Protein AF-T0ZVI8-F1 (afdb_monomer_lite)

InterPro domains:
  IPR000808 Iron-sulfur cluster carrier protein-like, conserved site [PS01215] (73-89)
  IPR019591 Mrp/NBP35 ATP-binding protein [cd02037] (2-167)
  IPR027417 P-loop containing nucleoside triphosphate hydrolase [G3DSA:3.40.50.300] (1-175)
  IPR027417 P-loop containing nucleoside triphosphate hydrolase [SSF52540] (2-169)
  IPR033756 Flagellum site-determining protein YlxH/ Fe-S cluster assembling factor NBP35 [PF10609] (1-169)
  IPR044304 Iron-sulfur protein NUBPL-like [PTHR42961] (1-169)

Radius of gyration: 17.96 Å; chains: 1; bounding box: 34×38×55 Å

Organism: NCBI:txid410659

pLDDT: mean 84.92, std 9.87, range [37.66, 96.44]

Sequence (178 aa):
MLDADIYGPSQPLMFGLAGQQPTSPDGQHIVPLNNHGVVVMSIGFMVDAEQPMIWRGPMVTQALSQLLSQTRWGELDYLVVDMPPGTGDIQLTLAQRVPVAGAVIVTTPQDIALADARKGLKMFEKVSVPVLGIVENMSVHVCTQCGHVEHIFGAGGGARMAEQYGVRLRRGIAARCA

Structure (mmCIF, N/CA/C/O backbone):
data_AF-T0ZVI8-F1
#
_entry.id   AF-T0ZVI8-F1
#
loop_
_atom_site.group_PDB
_atom_site.id
_atom_site.type_symbol
_atom_site.label_atom_id
_atom_site.label_alt_id
_atom_site.label_comp_id
_atom_site.label_asym_id
_atom_site.label_entity_id
_atom_site.label_seq_id
_atom_site.pdbx_PDB_ins_code
_atom_site.Cartn_x
_atom_site.Cartn_y
_atom_site.Cartn_z
_atom_site.occupancy
_atom_site.B_iso_or_equiv
_atom_site.auth_seq_id
_atom_site.auth_comp_id
_atom_site.auth_asym_id
_atom_site.auth_atom_id
_atom_site.pdbx_PDB_model_num
ATOM 1 N N . MET A 1 1 ? -10.153 -1.040 3.995 1.00 94.75 1 MET A N 1
ATOM 2 C CA . MET A 1 1 ? -8.971 -0.271 3.564 1.00 94.75 1 MET A CA 1
ATOM 3 C C . MET A 1 1 ? -8.349 0.358 4.793 1.00 94.75 1 MET A C 1
ATOM 5 O O . MET A 1 1 ? -9.034 1.101 5.487 1.00 94.75 1 MET A O 1
ATOM 9 N N . LEU A 1 2 ? -7.091 0.038 5.072 1.00 93.88 2 LEU A N 1
ATOM 10 C CA . LEU A 1 2 ? -6.281 0.695 6.090 1.00 93.88 2 LEU A CA 1
ATOM 11 C C . LEU A 1 2 ? -5.163 1.468 5.398 1.00 93.88 2 LEU A C 1
ATOM 13 O O . LEU A 1 2 ? -4.345 0.871 4.711 1.00 93.88 2 LEU A O 1
ATOM 17 N N . ASP A 1 3 ? -5.116 2.769 5.610 1.00 91.75 3 ASP A N 1
ATOM 18 C CA . ASP A 1 3 ? -4.012 3.622 5.197 1.00 91.75 3 ASP A CA 1
ATOM 19 C C . ASP A 1 3 ? -2.941 3.637 6.290 1.00 91.75 3 ASP A C 1
ATOM 21 O O . ASP A 1 3 ? -3.157 4.181 7.380 1.00 91.75 3 ASP A O 1
ATOM 25 N N . ALA A 1 4 ? -1.817 2.979 6.019 1.00 87.25 4 ALA A N 1
ATOM 26 C CA . ALA A 1 4 ? -0.659 2.949 6.898 1.00 87.25 4 ALA A CA 1
ATOM 27 C C . ALA A 1 4 ? 0.446 3.921 6.446 1.00 87.25 4 ALA A C 1
ATOM 29 O O . ALA A 1 4 ? 1.495 3.965 7.099 1.00 87.25 4 ALA A O 1
ATOM 30 N N . ASP A 1 5 ? 0.240 4.707 5.379 1.00 86.25 5 ASP A N 1
ATOM 31 C CA . ASP A 1 5 ? 1.182 5.752 4.985 1.00 86.25 5 ASP A CA 1
ATOM 32 C C . ASP A 1 5 ? 0.982 7.004 5.842 1.00 86.25 5 ASP A C 1
ATOM 34 O O . ASP A 1 5 ? 0.092 7.828 5.644 1.00 86.25 5 ASP A O 1
ATOM 38 N N . ILE A 1 6 ? 1.844 7.139 6.844 1.00 79.12 6 ILE A N 1
ATOM 39 C CA . ILE A 1 6 ? 1.774 8.226 7.821 1.00 79.12 6 ILE A CA 1
ATOM 40 C C . ILE A 1 6 ? 2.317 9.541 7.273 1.00 79.12 6 ILE A C 1
ATOM 42 O O . ILE A 1 6 ? 1.917 10.610 7.733 1.00 79.12 6 ILE A O 1
ATOM 46 N N . TYR A 1 7 ? 3.242 9.476 6.319 1.00 78.38 7 TYR A N 1
ATOM 47 C CA . TYR A 1 7 ? 3.924 10.667 5.820 1.00 78.38 7 TYR A CA 1
ATOM 48 C C . TYR A 1 7 ? 3.136 11.352 4.707 1.00 78.38 7 TYR A C 1
ATOM 50 O O . TYR A 1 7 ? 3.294 12.554 4.503 1.00 78.38 7 TYR A O 1
ATOM 58 N N . GLY A 1 8 ? 2.274 10.607 4.016 1.00 83.31 8 GLY A N 1
ATOM 59 C CA . GLY A 1 8 ? 1.415 11.137 2.967 1.00 83.31 8 GLY A CA 1
ATOM 60 C C . GLY A 1 8 ? 0.104 10.367 2.848 1.00 83.31 8 GLY A C 1
ATOM 61 O O . GLY A 1 8 ? -0.118 9.755 1.803 1.00 83.31 8 GLY A O 1
ATOM 62 N N . PRO A 1 9 ? -0.775 10.398 3.871 1.00 86.44 9 PRO A N 1
ATOM 63 C CA . PRO A 1 9 ? -2.031 9.662 3.832 1.00 86.44 9 PRO A CA 1
ATOM 64 C C . PRO A 1 9 ? -2.901 10.173 2.683 1.00 86.44 9 PRO A C 1
ATOM 66 O O . PRO A 1 9 ? -3.319 11.333 2.653 1.00 86.44 9 PRO A O 1
ATOM 69 N N . SER A 1 10 ? -3.173 9.303 1.716 1.00 89.62 10 SER A N 1
ATOM 70 C CA . SER A 1 10 ? -3.892 9.657 0.485 1.00 89.62 10 SER A CA 1
ATOM 71 C C . SER A 1 10 ? -5.296 9.058 0.428 1.00 89.62 10 SER A C 1
ATOM 73 O O . SER A 1 10 ? -6.168 9.567 -0.284 1.00 89.62 10 SER A O 1
ATOM 75 N N . GLN A 1 11 ? -5.559 8.013 1.217 1.00 94.25 11 GLN A N 1
ATOM 76 C CA . GLN A 1 11 ? -6.829 7.290 1.192 1.00 94.25 11 GLN A CA 1
ATOM 77 C C . GLN A 1 11 ? -8.027 8.163 1.617 1.00 94.25 11 GLN A C 1
ATOM 79 O O . GLN A 1 11 ? -9.052 8.096 0.938 1.00 94.25 11 GLN A O 1
ATOM 84 N N . PRO A 1 12 ? -7.944 9.042 2.644 1.00 92.25 12 PRO A N 1
ATOM 85 C CA . PRO A 1 12 ? -9.034 9.967 2.970 1.00 92.25 12 PRO A CA 1
ATOM 86 C C . PRO A 1 12 ? -9.501 10.795 1.772 1.00 92.25 12 PRO A C 1
ATOM 88 O O . PRO A 1 12 ? -10.701 10.933 1.539 1.00 92.25 12 PRO A O 1
ATOM 91 N N . LEU A 1 13 ? -8.555 11.310 0.983 1.00 92.38 13 LEU A N 1
ATOM 92 C CA . LEU A 1 13 ? -8.852 12.111 -0.198 1.00 92.38 13 LEU A CA 1
ATOM 93 C C . LEU A 1 13 ? -9.435 11.250 -1.323 1.00 92.38 13 LEU A C 1
ATOM 95 O O . LEU A 1 13 ? -10.470 11.604 -1.883 1.00 92.38 13 LEU A O 1
ATOM 99 N N . MET A 1 14 ? -8.812 10.105 -1.625 1.00 92.88 14 MET A N 1
ATOM 100 C CA . MET A 1 14 ? -9.256 9.213 -2.705 1.00 92.88 14 MET A CA 1
ATOM 101 C C . MET A 1 14 ? -10.657 8.642 -2.475 1.00 92.88 14 MET A C 1
ATOM 103 O O . MET A 1 14 ? -11.397 8.431 -3.432 1.00 92.88 14 MET A O 1
ATOM 107 N N . PHE A 1 15 ? -11.041 8.432 -1.215 1.00 95.69 15 PHE A N 1
ATOM 108 C CA . PHE A 1 15 ? -12.383 7.993 -0.845 1.00 95.69 15 PHE A CA 1
ATOM 109 C C . PHE A 1 15 ? -13.357 9.153 -0.589 1.00 95.69 15 PHE A C 1
ATOM 111 O O . PHE A 1 15 ? -14.475 8.892 -0.162 1.00 95.69 15 PHE A O 1
ATOM 118 N N . GLY A 1 16 ? -12.991 10.421 -0.819 1.00 94.31 16 GLY A N 1
ATOM 119 C CA . GLY A 1 16 ? -13.895 11.563 -0.603 1.00 94.31 16 GLY A CA 1
ATOM 120 C C . GLY A 1 16 ? -14.303 11.776 0.863 1.00 94.31 16 GLY A C 1
ATOM 121 O O . GLY A 1 16 ? -15.378 12.298 1.145 1.00 94.31 16 GLY A O 1
ATOM 122 N N . LEU A 1 17 ? -13.455 11.347 1.798 1.00 94.31 17 LEU A N 1
ATOM 123 C CA . LEU A 1 17 ? -13.646 11.420 3.250 1.00 94.31 17 LEU A CA 1
ATOM 124 C C . LEU A 1 17 ? -12.773 12.511 3.898 1.00 94.31 17 LEU A C 1
ATOM 126 O O . LEU A 1 17 ? -12.662 12.576 5.121 1.00 94.31 17 LEU A O 1
ATOM 130 N N . ALA A 1 18 ? -12.127 13.359 3.094 1.00 89.50 18 ALA A N 1
ATOM 131 C CA . ALA A 1 18 ? -11.292 14.450 3.586 1.00 89.50 18 ALA A CA 1
ATOM 132 C C . ALA A 1 18 ? -12.087 15.389 4.514 1.00 89.50 18 ALA A C 1
ATOM 134 O O . ALA A 1 18 ? -13.211 15.783 4.204 1.00 89.50 18 ALA A O 1
ATOM 135 N N . GLY A 1 19 ? -11.499 15.732 5.663 1.00 86.62 19 GLY A N 1
ATOM 136 C CA . GLY A 1 19 ? -12.125 16.574 6.690 1.00 86.62 19 GLY A CA 1
ATOM 137 C C . GLY A 1 19 ? -13.110 15.851 7.616 1.00 86.62 19 GLY A C 1
ATOM 138 O O . GLY A 1 19 ? -13.591 16.455 8.571 1.00 86.62 19 GLY A O 1
ATOM 139 N N . GLN A 1 20 ? -13.401 14.570 7.378 1.00 91.00 20 GLN A N 1
ATOM 140 C CA . GLN A 1 20 ? -14.195 13.760 8.300 1.00 91.00 20 GLN A CA 1
ATOM 141 C C . GLN A 1 20 ? -13.305 13.123 9.369 1.00 91.00 20 GLN A C 1
ATOM 143 O O . GLN A 1 20 ? -12.145 12.796 9.116 1.00 91.00 20 GLN A O 1
ATOM 148 N N . GLN A 1 21 ? -13.871 12.909 10.557 1.00 90.75 21 GLN A N 1
ATOM 149 C CA . GLN A 1 21 ? -13.186 12.260 11.670 1.00 90.75 21 GLN A CA 1
ATOM 150 C C . GLN A 1 21 ? -13.958 11.015 12.118 1.00 90.75 21 GLN A C 1
ATOM 152 O O . GLN A 1 21 ? -15.185 11.075 12.255 1.00 90.75 21 GLN A O 1
ATOM 157 N N . PRO A 1 22 ? -13.275 9.883 12.357 1.00 91.94 22 PRO A N 1
ATOM 158 C CA . PRO A 1 22 ? -13.898 8.712 12.940 1.00 91.94 22 PRO A CA 1
ATOM 159 C C . PRO A 1 22 ? -14.334 9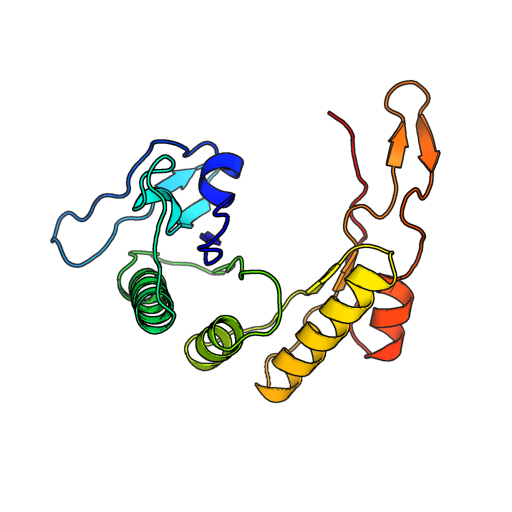.005 14.377 1.00 91.94 22 PRO A C 1
ATOM 161 O O . PRO A 1 22 ? -13.763 9.845 15.072 1.00 91.94 22 PRO A O 1
ATOM 164 N N . THR A 1 23 ? -15.344 8.276 14.841 1.00 92.50 23 THR A N 1
ATOM 165 C CA . THR A 1 23 ? -15.838 8.410 16.217 1.00 92.50 23 THR A CA 1
ATOM 166 C C . THR A 1 23 ? -15.268 7.307 17.098 1.00 92.50 23 THR A C 1
ATOM 168 O O . THR A 1 23 ? -14.931 6.225 16.621 1.00 92.50 23 THR A O 1
ATOM 171 N N . SER A 1 24 ? -15.179 7.562 18.401 1.00 92.69 24 SER A N 1
ATOM 172 C CA . SER A 1 24 ? -14.826 6.550 19.401 1.00 92.69 24 SER A CA 1
ATOM 173 C C . SER A 1 24 ? -15.851 6.595 20.536 1.00 92.69 24 SER A C 1
ATOM 175 O O . SER A 1 24 ? -15.627 7.268 21.542 1.00 92.69 24 SER A O 1
ATOM 177 N N . PRO A 1 25 ? -17.032 5.964 20.364 1.00 89.12 25 PRO A N 1
ATOM 178 C CA . PRO A 1 25 ? -18.146 6.107 21.305 1.00 89.12 25 PRO A CA 1
ATOM 179 C C . PRO A 1 25 ? -17.839 5.622 22.728 1.00 89.12 25 PRO A C 1
ATOM 181 O O . PRO A 1 25 ? -18.440 6.107 23.680 1.00 89.12 25 PRO A O 1
ATOM 184 N N . ASP A 1 26 ? -16.926 4.660 22.875 1.00 90.50 26 ASP A N 1
ATOM 185 C CA . ASP A 1 26 ? -16.498 4.090 24.159 1.00 90.50 26 ASP A CA 1
ATOM 186 C C . ASP A 1 26 ? -15.110 4.588 24.607 1.00 90.50 26 ASP A C 1
ATOM 188 O O . ASP A 1 26 ? -14.593 4.139 25.630 1.00 90.50 26 ASP A O 1
ATOM 192 N N . GLY A 1 27 ? -14.489 5.491 23.839 1.00 86.62 27 GLY A N 1
ATOM 193 C CA . GLY A 1 27 ? -13.132 5.985 24.078 1.00 86.62 27 GLY A CA 1
ATOM 194 C C . GLY A 1 27 ? -12.023 4.941 23.895 1.00 86.62 27 GLY A C 1
ATOM 195 O O . GLY A 1 27 ? -10.857 5.267 24.111 1.00 86.62 27 GLY A O 1
ATOM 196 N N . GLN A 1 28 ? -12.352 3.707 23.501 1.00 88.12 28 GLN A N 1
ATOM 197 C CA . GLN A 1 28 ? -11.407 2.595 23.356 1.00 88.12 28 GLN A CA 1
ATOM 198 C C . GLN A 1 28 ? -11.320 2.088 21.921 1.00 88.12 28 GLN A C 1
ATOM 200 O O . GLN A 1 28 ? -10.238 1.741 21.457 1.00 88.12 28 GLN A O 1
ATOM 205 N N . HIS A 1 29 ? -12.448 2.041 21.223 1.00 93.12 29 HIS A N 1
ATOM 206 C CA . HIS A 1 29 ? -12.563 1.478 19.896 1.00 93.12 29 HIS A CA 1
ATOM 207 C C . HIS A 1 29 ? -12.978 2.541 18.900 1.00 93.12 29 HIS A C 1
ATOM 209 O O . HIS A 1 29 ? -13.941 3.281 19.099 1.00 93.12 29 HIS A O 1
ATOM 215 N N . ILE A 1 30 ? -12.285 2.551 17.772 1.00 93.75 30 ILE A N 1
ATOM 216 C CA . ILE A 1 30 ? -12.520 3.535 16.736 1.00 93.75 30 ILE A CA 1
ATOM 217 C C . ILE A 1 30 ? -13.509 2.964 15.724 1.00 93.75 30 ILE A C 1
ATOM 219 O O . ILE A 1 30 ? -13.317 1.871 15.190 1.00 93.75 30 ILE A O 1
ATOM 223 N N . VAL A 1 31 ? -14.582 3.701 15.461 1.00 94.94 31 VAL A N 1
ATOM 224 C CA . VAL A 1 31 ? -15.537 3.398 14.399 1.00 94.94 31 VAL A CA 1
ATOM 225 C C . VAL A 1 31 ? -14.982 3.995 13.103 1.00 94.94 31 VAL A C 1
ATOM 227 O O . VAL A 1 31 ? -14.908 5.223 12.997 1.00 94.94 31 VAL A O 1
ATOM 230 N N . PRO A 1 32 ? -14.551 3.160 12.138 1.00 95.50 32 PRO A N 1
ATOM 231 C CA . PRO A 1 32 ? -13.988 3.642 10.884 1.00 95.50 32 PRO A CA 1
ATOM 232 C C . PRO A 1 32 ? -15.052 4.342 10.036 1.00 95.50 32 PRO A C 1
ATOM 234 O O . PRO A 1 32 ? -16.256 4.163 10.231 1.00 95.50 32 PRO A O 1
ATOM 237 N N . LEU A 1 33 ? -14.598 5.121 9.059 1.00 95.69 33 LEU A N 1
ATOM 238 C CA . LEU A 1 33 ? -15.488 5.752 8.095 1.00 95.69 33 LEU A CA 1
ATOM 239 C C . LEU A 1 33 ? -15.855 4.762 6.987 1.00 95.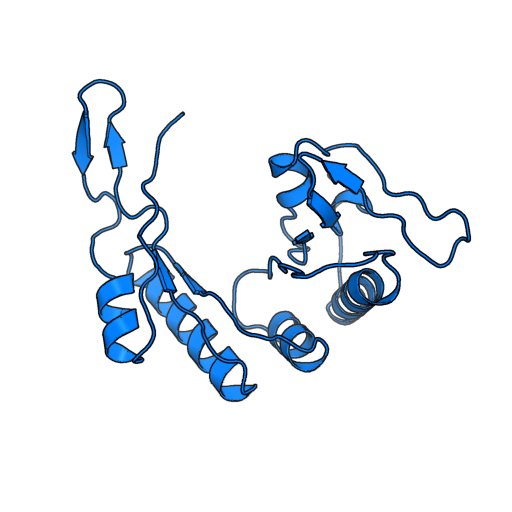69 33 LEU A C 1
ATOM 241 O O . LEU A 1 33 ? -15.178 3.756 6.768 1.00 95.69 33 LEU A O 1
ATOM 245 N N . ASN A 1 34 ? -16.940 5.044 6.275 1.00 94.94 34 ASN A N 1
ATOM 246 C CA . ASN A 1 34 ? -17.364 4.245 5.134 1.00 94.94 34 ASN A CA 1
ATOM 247 C C . ASN A 1 34 ? -17.663 5.163 3.955 1.00 94.94 34 ASN A C 1
ATOM 249 O O . ASN A 1 34 ? -18.361 6.163 4.110 1.00 94.94 34 ASN A O 1
ATOM 253 N N . ASN A 1 35 ? -17.161 4.801 2.778 1.00 95.94 35 ASN A N 1
ATOM 254 C CA . ASN A 1 35 ? -17.677 5.339 1.530 1.00 95.94 35 ASN A CA 1
ATOM 255 C C . ASN A 1 35 ? -17.581 4.286 0.425 1.00 95.94 35 ASN A C 1
ATOM 257 O O . ASN A 1 35 ? -16.716 3.412 0.459 1.00 95.94 35 ASN A O 1
ATOM 261 N N . HIS A 1 36 ? -18.479 4.359 -0.557 1.00 94.19 36 HIS A N 1
ATOM 262 C CA . HIS A 1 36 ? -18.548 3.421 -1.683 1.00 94.19 36 HIS A CA 1
ATOM 263 C C . HIS A 1 36 ? -18.633 1.940 -1.260 1.00 94.19 36 HIS A C 1
ATOM 265 O O . HIS A 1 36 ? -18.159 1.058 -1.972 1.00 94.19 36 HIS A O 1
ATOM 271 N N . GLY A 1 37 ? -19.218 1.659 -0.088 1.00 92.50 37 GLY A N 1
ATOM 272 C CA . GLY A 1 37 ? -19.302 0.305 0.469 1.00 92.50 37 GLY A CA 1
ATOM 273 C C . GLY A 1 37 ? -17.978 -0.228 1.027 1.00 92.50 37 GLY A C 1
ATOM 274 O O . GLY A 1 37 ? -17.904 -1.394 1.400 1.00 92.50 37 GLY A O 1
ATOM 275 N N . VAL A 1 38 ? -16.939 0.606 1.115 1.00 95.69 38 VAL A N 1
ATOM 276 C CA . VAL A 1 38 ? -15.632 0.250 1.670 1.00 95.69 38 VAL A CA 1
ATOM 277 C C . VAL A 1 38 ? -15.479 0.890 3.041 1.00 95.69 38 VAL A C 1
ATOM 279 O O . VAL A 1 38 ? -15.648 2.096 3.205 1.00 95.69 38 VAL A O 1
ATOM 282 N N . VAL A 1 39 ? -15.111 0.075 4.028 1.00 96.00 39 VAL A N 1
ATOM 283 C CA . VAL A 1 39 ? -14.680 0.556 5.343 1.00 96.00 39 VAL A CA 1
ATOM 284 C C . VAL A 1 39 ? -13.258 1.102 5.223 1.00 96.00 39 VAL A C 1
ATOM 286 O O . VAL A 1 39 ? -12.352 0.385 4.784 1.00 96.00 39 VAL A O 1
ATOM 289 N N . VAL A 1 40 ? -13.059 2.363 5.596 1.00 96.44 40 VAL A N 1
ATOM 290 C CA . VAL A 1 40 ? -11.802 3.099 5.439 1.00 96.44 40 VAL A CA 1
ATOM 291 C C . VAL A 1 40 ? -11.332 3.610 6.790 1.00 96.44 40 VAL A C 1
ATOM 293 O O . VAL A 1 40 ? -12.060 4.291 7.513 1.00 96.44 40 VAL A O 1
ATOM 296 N N . MET A 1 41 ? -10.077 3.314 7.100 1.00 95.31 41 MET A N 1
ATOM 297 C CA . MET A 1 41 ? -9.380 3.865 8.247 1.00 95.31 41 MET A CA 1
ATOM 298 C C . MET A 1 41 ? -8.031 4.415 7.810 1.00 95.31 41 MET A C 1
ATOM 300 O O . MET A 1 41 ? -7.327 3.771 7.039 1.00 95.31 41 MET A O 1
ATOM 304 N N . SER A 1 42 ? -7.673 5.595 8.301 1.00 92.06 42 SER A N 1
ATOM 305 C CA . SER A 1 42 ? -6.402 6.244 8.002 1.00 92.06 42 SER A CA 1
ATOM 306 C C . SER A 1 42 ? -5.941 7.041 9.202 1.00 92.06 42 SER A C 1
ATOM 308 O O . SER A 1 42 ? -6.750 7.659 9.899 1.00 92.06 42 SER A O 1
ATOM 310 N N . ILE A 1 43 ? -4.627 7.080 9.405 1.00 85.25 43 ILE A N 1
ATOM 311 C CA . ILE A 1 43 ? -4.039 8.029 10.344 1.00 85.25 43 ILE A CA 1
ATOM 312 C C . ILE A 1 43 ? -4.348 9.475 9.945 1.00 85.25 43 ILE A C 1
ATOM 314 O O . ILE A 1 43 ? -4.498 10.315 10.826 1.00 85.25 43 ILE A O 1
ATOM 318 N N . GLY A 1 44 ? -4.548 9.725 8.644 1.00 84.56 44 GLY A N 1
ATOM 319 C CA . GLY A 1 44 ? -4.936 11.004 8.057 1.00 84.56 44 GLY A CA 1
ATOM 320 C C . GLY A 1 44 ? -6.235 11.591 8.612 1.00 84.56 44 GLY A C 1
ATOM 321 O O . GLY A 1 44 ? -6.444 12.790 8.493 1.00 84.56 44 GLY A O 1
ATOM 322 N N . PHE A 1 45 ? -7.098 10.790 9.249 1.00 87.62 45 PHE A N 1
ATOM 323 C CA . PHE A 1 45 ? -8.298 11.312 9.912 1.00 87.62 45 PHE A CA 1
ATOM 324 C C . PHE A 1 45 ? -8.044 11.862 11.320 1.00 87.62 45 PHE A C 1
ATOM 326 O O . PHE A 1 45 ? -8.868 12.599 11.854 1.00 87.62 45 PHE A O 1
ATOM 333 N N . MET A 1 46 ? -6.941 11.458 11.951 1.00 76.81 46 MET A N 1
ATOM 334 C CA . MET A 1 46 ? -6.600 11.827 13.330 1.00 76.81 46 MET A CA 1
ATOM 335 C C . MET A 1 46 ? -5.575 12.960 13.394 1.00 76.81 46 MET A C 1
ATOM 337 O O . MET A 1 46 ? -5.212 13.398 14.484 1.00 76.81 46 MET A O 1
ATOM 341 N N . VAL A 1 47 ? -5.080 13.406 12.241 1.00 72.44 47 VAL A N 1
ATOM 342 C CA . VAL A 1 47 ? -4.019 14.402 12.136 1.00 72.44 47 VAL A CA 1
ATOM 343 C C . VAL A 1 47 ? -4.507 15.618 11.371 1.00 72.44 47 VAL A C 1
ATOM 345 O O . VAL A 1 47 ? -5.199 15.506 10.362 1.00 72.44 47 VAL A O 1
ATOM 348 N N . ASP A 1 48 ? -4.148 16.787 11.883 1.00 67.12 48 ASP A N 1
ATOM 349 C CA . ASP A 1 48 ? -4.427 18.060 11.237 1.00 67.12 48 ASP A CA 1
ATOM 350 C C . ASP A 1 48 ? -3.398 18.298 10.122 1.00 67.12 48 ASP A C 1
ATOM 352 O O . ASP A 1 48 ? -2.190 18.253 10.367 1.00 67.12 48 ASP A O 1
ATOM 356 N N . ALA A 1 49 ? -3.873 18.519 8.895 1.00 60.88 49 ALA A N 1
ATOM 357 C CA . ALA A 1 49 ? -3.035 18.613 7.699 1.00 60.88 49 ALA A CA 1
ATOM 358 C C . ALA A 1 49 ? -2.078 19.818 7.722 1.00 60.88 49 ALA A C 1
ATOM 360 O O . ALA A 1 49 ? -1.057 19.800 7.036 1.00 60.88 49 ALA A O 1
ATOM 361 N N . GLU A 1 50 ? -2.387 20.855 8.507 1.00 60.59 50 GLU A N 1
ATOM 362 C CA . GLU A 1 50 ? -1.567 22.069 8.594 1.00 60.59 50 GLU A CA 1
ATOM 363 C C . GLU A 1 50 ? -0.472 22.001 9.668 1.00 60.59 50 GLU A C 1
ATOM 365 O O . GLU A 1 50 ? 0.400 22.872 9.725 1.00 60.59 50 GLU A O 1
ATOM 370 N N . GLN A 1 51 ? -0.472 20.969 10.518 1.00 59.41 51 GLN A N 1
ATOM 371 C CA . GLN A 1 51 ? 0.498 20.862 11.605 1.00 59.41 51 GLN A CA 1
ATOM 372 C C . GLN A 1 51 ? 1.698 19.997 11.194 1.00 59.41 51 GLN A C 1
ATOM 374 O O . GLN A 1 51 ? 1.523 18.823 10.860 1.00 59.41 51 GLN A O 1
ATOM 379 N N . PRO A 1 52 ? 2.941 20.520 11.253 1.00 54.97 52 PRO A N 1
ATOM 380 C CA . PRO A 1 52 ? 4.126 19.721 10.977 1.00 54.97 52 PRO A CA 1
ATOM 381 C C . PRO A 1 52 ? 4.255 18.622 12.031 1.00 54.97 52 PRO A C 1
ATOM 383 O O . PRO A 1 52 ? 4.586 18.866 13.193 1.00 54.97 52 PRO A O 1
ATOM 386 N N . MET A 1 53 ? 3.977 17.390 11.622 1.00 62.41 53 MET A N 1
ATOM 387 C CA . MET A 1 53 ? 3.954 16.269 12.543 1.00 62.41 53 MET A CA 1
ATOM 388 C C . MET A 1 53 ? 5.352 15.686 12.752 1.00 62.41 53 MET A C 1
ATOM 390 O O . MET A 1 53 ? 5.984 15.183 11.824 1.00 62.41 53 MET A O 1
ATOM 394 N N . ILE A 1 54 ? 5.816 15.671 14.001 1.00 67.06 54 ILE A N 1
ATOM 395 C CA . ILE A 1 54 ? 7.061 14.997 14.390 1.00 67.06 54 ILE A CA 1
ATOM 396 C C . ILE A 1 54 ? 6.717 13.590 14.891 1.00 67.06 54 ILE A C 1
ATOM 398 O O . ILE A 1 54 ? 6.692 13.321 16.092 1.00 67.06 54 ILE A O 1
ATOM 402 N N . TRP A 1 55 ? 6.443 12.669 13.968 1.00 69.81 55 TRP A N 1
ATOM 403 C CA . TRP A 1 55 ? 6.243 11.262 14.312 1.00 69.81 55 TRP A CA 1
ATOM 404 C C . TRP A 1 55 ? 7.587 10.557 14.484 1.00 69.81 55 TRP A C 1
ATOM 406 O O . TRP A 1 55 ? 8.355 10.398 13.536 1.00 69.81 55 TRP A O 1
ATOM 416 N N . ARG A 1 56 ? 7.881 10.096 15.704 1.00 75.12 56 ARG A N 1
ATOM 417 C CA . ARG A 1 56 ? 9.019 9.197 15.946 1.00 75.12 56 ARG A CA 1
ATOM 418 C C . ARG A 1 56 ? 8.612 7.750 15.658 1.00 75.12 56 ARG A C 1
ATOM 420 O O . ARG A 1 56 ? 7.474 7.369 15.921 1.00 75.12 56 ARG A O 1
ATOM 427 N N . GLY A 1 57 ? 9.549 6.920 15.192 1.00 76.06 57 GLY A N 1
ATOM 428 C CA . GLY A 1 57 ? 9.294 5.519 14.804 1.00 76.06 57 GLY A CA 1
ATOM 429 C C . GLY A 1 57 ? 8.470 4.679 15.804 1.00 76.06 57 GLY A C 1
ATOM 430 O O . GLY A 1 57 ? 7.539 3.987 15.383 1.00 76.06 57 GLY A O 1
ATOM 431 N N . PRO A 1 58 ? 8.718 4.764 17.127 1.00 79.12 58 PRO A N 1
ATOM 432 C CA . PRO A 1 58 ? 7.899 4.060 18.115 1.00 79.12 58 PRO A CA 1
ATOM 433 C C . PRO A 1 58 ? 6.431 4.510 18.136 1.00 79.12 58 PRO A C 1
ATOM 435 O O . PRO A 1 58 ? 5.540 3.670 18.233 1.00 79.12 58 PRO A O 1
ATOM 438 N N . MET A 1 59 ? 6.170 5.814 17.987 1.00 82.00 59 MET A N 1
ATOM 439 C CA . MET A 1 59 ? 4.808 6.366 17.956 1.00 82.00 59 MET A CA 1
ATOM 440 C C . MET A 1 59 ? 4.056 5.900 16.714 1.00 82.00 59 MET A C 1
ATOM 442 O O . MET A 1 59 ? 2.907 5.488 16.812 1.00 82.00 59 MET A O 1
ATOM 446 N N . VAL A 1 60 ? 4.732 5.901 15.562 1.00 80.12 60 VAL A N 1
ATOM 447 C CA . VAL A 1 60 ? 4.208 5.366 14.296 1.00 80.12 60 VAL A CA 1
ATOM 448 C C . VAL A 1 60 ? 3.761 3.920 14.472 1.00 80.12 60 VAL A C 1
ATOM 450 O O . VAL A 1 60 ? 2.633 3.555 14.151 1.00 80.12 60 VAL A O 1
ATOM 453 N N . THR A 1 61 ? 4.641 3.096 15.036 1.00 80.25 61 THR A N 1
ATOM 454 C CA . THR A 1 61 ? 4.384 1.666 15.219 1.00 80.25 61 THR A CA 1
ATOM 455 C C . THR A 1 61 ? 3.212 1.431 16.169 1.00 80.25 61 THR A C 1
ATOM 457 O O . THR A 1 61 ? 2.382 0.548 15.935 1.00 80.25 61 THR A O 1
ATOM 460 N N . GLN A 1 62 ? 3.128 2.227 17.237 1.00 83.50 62 GLN A N 1
ATOM 461 C CA . GLN A 1 62 ? 2.033 2.170 18.196 1.00 83.50 62 GLN A CA 1
ATOM 462 C C . GLN A 1 62 ? 0.704 2.585 17.561 1.00 83.50 62 GLN A C 1
ATOM 464 O O . GLN A 1 62 ? -0.260 1.836 17.680 1.00 83.50 62 GLN A O 1
ATOM 469 N N . ALA A 1 63 ? 0.662 3.713 16.848 1.00 84.75 63 ALA A N 1
ATOM 470 C CA . ALA A 1 63 ? -0.547 4.187 16.180 1.00 84.75 63 ALA A CA 1
ATOM 471 C C . ALA A 1 63 ? -1.045 3.186 15.135 1.00 84.75 63 ALA A C 1
ATOM 473 O O . ALA A 1 63 ? -2.225 2.861 15.114 1.00 84.75 63 ALA A O 1
ATOM 474 N N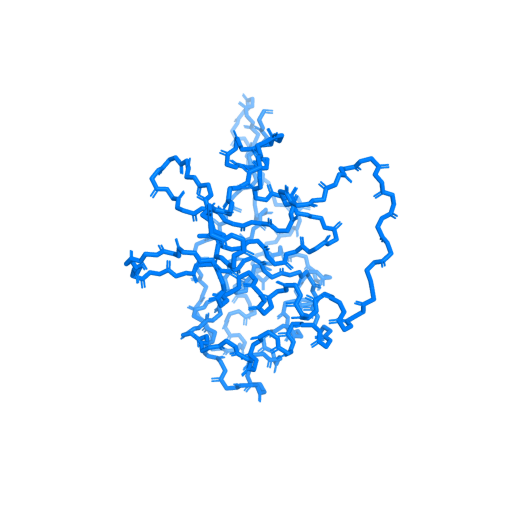 . LEU A 1 64 ? -0.154 2.609 14.330 1.00 83.94 64 LEU A N 1
ATOM 475 C CA . LEU A 1 64 ? -0.528 1.565 13.376 1.00 83.94 64 LEU A CA 1
ATOM 476 C C . LEU A 1 64 ? -1.086 0.321 14.069 1.00 83.94 64 LEU A C 1
ATOM 478 O O . LEU A 1 64 ? -2.131 -0.194 13.675 1.00 83.94 64 LEU A O 1
ATOM 482 N N . SER A 1 65 ? -0.424 -0.137 15.136 1.00 85.00 65 SER A N 1
ATOM 483 C CA . SER A 1 65 ? -0.912 -1.265 15.939 1.00 85.00 65 SER A CA 1
ATOM 484 C C . SER A 1 65 ? -2.297 -0.962 16.526 1.00 85.00 65 SER A C 1
ATOM 486 O O . SER A 1 65 ? -3.161 -1.837 16.561 1.00 85.00 65 SER A O 1
ATOM 488 N N . GLN A 1 66 ? -2.528 0.284 16.944 1.00 86.94 66 GLN A N 1
ATOM 489 C CA . GLN A 1 66 ? -3.811 0.757 17.447 1.00 86.94 66 GLN A CA 1
ATOM 490 C C . GLN A 1 66 ? -4.882 0.746 16.352 1.00 86.94 66 GLN A C 1
ATOM 492 O O . GLN A 1 66 ? -5.945 0.171 16.552 1.00 86.94 66 GLN A O 1
ATOM 497 N N . LEU A 1 67 ? -4.590 1.295 15.171 1.00 89.81 67 LEU A N 1
ATOM 498 C CA . LEU A 1 67 ? -5.508 1.288 14.030 1.00 89.81 67 LEU A CA 1
ATOM 499 C C . LEU A 1 67 ? -5.881 -0.133 13.593 1.00 89.81 67 LEU A C 1
ATOM 501 O O . LEU A 1 67 ? -7.011 -0.374 13.183 1.00 89.81 67 LEU A O 1
ATOM 505 N N . LEU A 1 68 ? -4.965 -1.090 13.705 1.00 88.31 68 LEU A N 1
ATOM 506 C CA . LEU A 1 68 ? -5.250 -2.488 13.390 1.00 88.31 68 LEU A CA 1
ATOM 507 C C . LEU A 1 68 ? -6.129 -3.158 14.449 1.00 88.31 68 LEU A C 1
ATOM 509 O O . LEU A 1 68 ? -7.090 -3.833 14.093 1.00 88.31 68 LEU A O 1
ATOM 513 N N . SER A 1 69 ? -5.808 -2.970 15.731 1.00 88.94 69 SER A N 1
ATOM 514 C CA . SER A 1 69 ? -6.424 -3.719 16.839 1.00 88.94 69 SER A CA 1
ATOM 515 C C . SER A 1 69 ? -7.672 -3.073 17.442 1.00 88.94 69 SER A C 1
ATOM 517 O O . SER A 1 69 ? -8.546 -3.787 17.924 1.00 88.94 69 SER A O 1
ATOM 519 N N . GLN A 1 70 ? -7.768 -1.744 17.432 1.00 91.94 70 GLN A N 1
ATOM 520 C CA . GLN A 1 70 ? -8.844 -0.987 18.083 1.00 91.94 70 GLN A CA 1
ATOM 521 C C . GLN A 1 70 ? -9.888 -0.457 17.099 1.00 91.94 70 GLN A C 1
ATOM 523 O O . GLN A 1 70 ? -10.921 0.059 17.521 1.00 91.94 70 GLN A O 1
ATOM 528 N N . THR A 1 71 ? -9.665 -0.584 15.791 1.00 94.19 71 THR A N 1
ATOM 529 C CA . THR A 1 71 ? -10.687 -0.232 14.800 1.00 94.19 71 THR A CA 1
ATOM 530 C C . THR A 1 71 ? -11.752 -1.319 14.734 1.00 94.19 71 THR A C 1
ATOM 532 O O . THR A 1 71 ? -11.451 -2.504 14.584 1.00 94.19 71 THR A O 1
ATOM 535 N N . ARG A 1 72 ? -13.022 -0.917 14.791 1.00 94.69 72 ARG A N 1
ATOM 536 C CA . ARG A 1 72 ? -14.174 -1.806 14.604 1.00 94.69 72 ARG A CA 1
ATOM 537 C C . ARG A 1 72 ? -14.380 -2.092 13.123 1.00 94.69 72 ARG A C 1
ATOM 539 O O . ARG A 1 72 ? -15.260 -1.527 12.484 1.00 94.69 72 ARG A O 1
ATOM 546 N N . TRP A 1 73 ? -13.543 -2.973 12.593 1.00 92.69 73 TRP A N 1
ATOM 547 C CA . TRP A 1 73 ? -13.595 -3.413 11.200 1.00 92.69 73 TRP A CA 1
ATOM 548 C C . TRP A 1 73 ? -14.891 -4.150 10.838 1.00 92.69 73 TRP A C 1
ATOM 550 O O . TRP A 1 73 ? -15.325 -4.076 9.692 1.00 92.69 73 TRP A O 1
ATOM 560 N N . GLY A 1 74 ? -15.518 -4.810 11.818 1.00 90.75 74 GLY A N 1
ATOM 561 C CA . GLY A 1 74 ? -16.660 -5.691 11.586 1.00 90.75 74 GLY A CA 1
ATOM 562 C C . GLY A 1 74 ? -16.243 -6.987 10.891 1.00 90.75 74 GLY A C 1
ATOM 563 O O . GLY A 1 74 ? -15.085 -7.396 10.968 1.00 90.75 74 GLY A O 1
ATOM 564 N N . GLU A 1 75 ? -17.194 -7.624 10.216 1.00 91.50 75 GLU A N 1
ATOM 565 C CA . GLU A 1 75 ? -16.932 -8.795 9.379 1.00 91.50 75 GLU A CA 1
ATOM 566 C C . GLU A 1 75 ? -16.286 -8.342 8.063 1.00 91.50 75 GLU A C 1
ATOM 568 O O . GLU A 1 75 ? -16.880 -7.569 7.307 1.00 91.50 75 GLU A O 1
ATOM 573 N N . LEU A 1 76 ? -15.063 -8.806 7.795 1.00 90.44 76 LEU A N 1
ATOM 574 C CA . LEU A 1 76 ? -14.321 -8.508 6.572 1.00 90.44 76 LEU A CA 1
ATOM 575 C C . LEU A 1 76 ? -13.790 -9.794 5.944 1.00 90.44 76 LEU A C 1
ATOM 577 O O . LEU A 1 76 ? -13.086 -10.557 6.602 1.00 90.44 76 LEU A O 1
ATOM 581 N N . ASP A 1 77 ? -14.007 -9.959 4.641 1.00 91.19 77 ASP A N 1
ATOM 582 C CA . ASP A 1 77 ? -13.301 -10.979 3.855 1.00 91.19 77 ASP A CA 1
ATOM 583 C C . ASP A 1 77 ? -11.845 -10.569 3.582 1.00 91.19 77 ASP A C 1
ATOM 585 O O . ASP A 1 77 ? -10.938 -11.401 3.549 1.00 91.19 77 ASP A O 1
ATOM 589 N N . TYR A 1 78 ? -11.613 -9.264 3.382 1.00 92.00 78 TYR A N 1
ATOM 590 C CA . TYR A 1 78 ? -10.309 -8.710 3.025 1.00 92.00 78 TYR A CA 1
ATOM 591 C C . TYR A 1 78 ? -10.044 -7.369 3.711 1.00 92.00 78 TYR A C 1
ATOM 593 O O . TYR A 1 78 ? -10.827 -6.423 3.600 1.00 92.00 78 TYR A O 1
ATOM 601 N N . LEU A 1 79 ? -8.865 -7.250 4.323 1.00 92.81 79 LEU A N 1
ATOM 602 C CA . LEU A 1 79 ? -8.297 -5.980 4.761 1.00 92.81 79 LEU A CA 1
ATOM 603 C C . LEU A 1 79 ? -7.095 -5.631 3.879 1.00 92.81 79 LEU A C 1
ATOM 605 O O . LEU A 1 79 ? -6.023 -6.216 4.005 1.00 92.81 79 LEU A O 1
ATOM 609 N N . VAL A 1 80 ? -7.278 -4.665 2.980 1.00 93.50 80 VAL A N 1
ATOM 610 C CA . VAL A 1 80 ? -6.176 -4.088 2.198 1.00 93.50 80 VAL A CA 1
ATOM 611 C C . VAL A 1 80 ? -5.482 -3.023 3.038 1.00 93.50 80 VAL A C 1
ATOM 613 O O . VAL A 1 80 ? -6.162 -2.137 3.562 1.00 93.50 80 VAL A O 1
ATOM 616 N N . VAL A 1 81 ? -4.157 -3.119 3.146 1.00 91.75 81 VAL A N 1
ATOM 617 C CA . VAL A 1 81 ? -3.301 -2.171 3.869 1.00 91.75 81 VAL A CA 1
ATOM 618 C C . VAL A 1 81 ? -2.413 -1.438 2.866 1.00 91.75 81 VAL A C 1
ATOM 620 O O . VAL A 1 81 ? -1.621 -2.076 2.172 1.00 91.75 81 VAL A O 1
ATOM 623 N N . ASP A 1 82 ? -2.547 -0.117 2.794 1.00 90.62 82 ASP A N 1
ATOM 624 C CA . ASP A 1 82 ? -1.677 0.756 2.008 1.00 90.62 82 ASP A CA 1
ATOM 625 C C . ASP A 1 82 ? -0.421 1.073 2.819 1.00 90.62 82 ASP A C 1
ATOM 627 O O . ASP A 1 82 ? -0.488 1.763 3.834 1.00 90.62 82 ASP A O 1
ATOM 631 N N . MET A 1 83 ? 0.708 0.478 2.442 1.00 86.69 83 MET A N 1
ATOM 632 C CA . MET A 1 83 ? 1.952 0.598 3.200 1.00 86.69 83 MET A CA 1
ATOM 633 C C . MET A 1 83 ? 2.772 1.804 2.740 1.00 86.69 83 MET A C 1
ATOM 635 O O . MET A 1 83 ? 2.851 2.053 1.537 1.00 86.69 83 MET A O 1
ATOM 639 N N . PRO A 1 84 ? 3.484 2.480 3.663 1.00 82.12 84 PRO A N 1
ATOM 640 C CA . PRO A 1 84 ? 4.375 3.568 3.292 1.00 82.12 84 PRO A CA 1
ATOM 641 C C . PRO A 1 84 ? 5.477 3.058 2.351 1.00 82.12 84 PRO A C 1
ATOM 643 O O . PRO A 1 84 ? 5.944 1.917 2.501 1.00 82.12 84 PRO A O 1
ATOM 646 N N . PRO A 1 85 ? 5.959 3.892 1.416 1.00 82.88 85 PRO A N 1
ATOM 647 C CA . PRO A 1 85 ? 6.962 3.482 0.445 1.00 82.88 85 PRO A CA 1
ATOM 648 C C . PRO A 1 85 ? 8.290 3.100 1.112 1.00 82.88 85 PRO A C 1
ATOM 650 O O . PRO A 1 85 ? 8.675 3.629 2.157 1.00 82.88 85 PRO A O 1
ATOM 653 N N . GLY A 1 86 ? 9.029 2.195 0.467 1.00 81.19 86 GLY A N 1
ATOM 654 C CA . GLY A 1 86 ? 10.356 1.756 0.902 1.00 81.19 86 GLY A CA 1
ATOM 655 C C . GLY A 1 86 ? 10.362 0.432 1.671 1.00 81.19 86 GLY A C 1
ATOM 656 O O . GLY A 1 86 ? 9.407 -0.340 1.651 1.00 81.19 86 GLY A O 1
ATOM 657 N N . THR A 1 87 ? 11.496 0.140 2.308 1.00 79.25 87 THR A N 1
ATOM 658 C CA . THR A 1 87 ? 11.765 -1.131 3.009 1.00 79.25 87 THR A CA 1
ATOM 659 C C . THR A 1 87 ? 12.398 -0.893 4.380 1.00 79.25 87 THR A C 1
ATOM 661 O O . THR A 1 87 ? 13.391 -1.531 4.731 1.00 79.25 87 THR A O 1
ATOM 664 N N . GLY A 1 88 ? 11.905 0.114 5.101 1.00 76.44 88 GLY A N 1
ATOM 665 C CA . GLY A 1 88 ? 12.391 0.472 6.430 1.00 76.44 88 GLY A CA 1
ATOM 666 C C . GLY A 1 88 ? 11.812 -0.409 7.540 1.00 76.44 88 GLY A C 1
ATOM 667 O O . GLY A 1 88 ? 11.010 -1.319 7.310 1.00 76.44 88 GLY A O 1
ATOM 668 N N . ASP A 1 89 ? 12.202 -0.104 8.777 1.00 74.25 89 ASP A N 1
ATOM 669 C CA . ASP A 1 89 ? 11.814 -0.883 9.960 1.00 74.25 89 ASP A CA 1
ATOM 670 C C . ASP A 1 89 ? 10.301 -0.871 10.223 1.00 74.25 89 ASP A C 1
ATOM 672 O O . ASP A 1 89 ? 9.762 -1.834 10.771 1.00 74.25 89 ASP A O 1
ATOM 676 N N . ILE A 1 90 ? 9.594 0.186 9.807 1.00 75.19 90 ILE A N 1
ATOM 677 C CA . ILE A 1 90 ? 8.135 0.301 9.963 1.00 75.19 90 ILE A CA 1
ATOM 678 C C . ILE A 1 90 ? 7.427 -0.760 9.113 1.00 75.19 90 ILE A C 1
ATOM 680 O O . ILE A 1 90 ? 6.554 -1.463 9.620 1.00 75.19 90 ILE A O 1
ATOM 684 N N . GLN A 1 91 ? 7.835 -0.926 7.851 1.00 73.88 91 GLN A N 1
ATOM 685 C CA . GLN A 1 91 ? 7.273 -1.929 6.945 1.00 73.88 91 GLN A CA 1
ATOM 686 C C . GLN A 1 91 ? 7.548 -3.346 7.449 1.00 73.88 91 GLN A C 1
ATOM 688 O O . GLN A 1 91 ? 6.652 -4.189 7.445 1.00 73.88 91 GLN A O 1
ATOM 693 N N . LEU A 1 92 ? 8.768 -3.597 7.933 1.00 78.31 92 LEU A N 1
ATOM 694 C CA . LEU A 1 92 ? 9.137 -4.896 8.490 1.00 78.31 92 LEU A CA 1
ATOM 695 C C . LEU A 1 92 ? 8.318 -5.217 9.745 1.00 78.31 92 LEU A C 1
ATOM 697 O O . LEU A 1 92 ? 7.771 -6.310 9.869 1.00 78.31 92 LEU A O 1
ATOM 701 N N . THR A 1 93 ? 8.188 -4.245 10.648 1.00 78.19 93 THR A N 1
ATOM 702 C CA . THR A 1 93 ? 7.425 -4.402 11.889 1.00 78.19 93 THR A CA 1
ATOM 703 C C . THR A 1 93 ? 5.944 -4.645 11.604 1.00 78.19 93 THR A C 1
ATOM 705 O O . THR A 1 93 ? 5.341 -5.516 12.227 1.00 78.19 93 THR A O 1
ATOM 708 N N . LEU A 1 94 ? 5.356 -3.923 10.645 1.00 76.81 94 LEU A N 1
ATOM 709 C CA . LEU A 1 94 ? 3.982 -4.154 10.194 1.00 76.81 94 LEU A CA 1
ATOM 710 C C . LEU A 1 94 ? 3.802 -5.563 9.625 1.00 76.81 94 LEU A C 1
ATOM 712 O O . LEU A 1 94 ? 2.898 -6.279 10.051 1.00 76.81 94 LEU A O 1
ATOM 716 N N . ALA A 1 95 ? 4.684 -5.977 8.714 1.00 78.75 95 ALA A N 1
ATOM 717 C CA . ALA A 1 95 ? 4.616 -7.290 8.080 1.00 78.75 95 ALA A CA 1
ATOM 718 C C . ALA A 1 95 ? 4.814 -8.450 9.073 1.00 78.75 95 ALA A C 1
ATOM 720 O O . ALA A 1 95 ? 4.302 -9.539 8.845 1.00 78.75 95 ALA A O 1
ATOM 721 N N . GLN A 1 96 ? 5.535 -8.223 10.177 1.00 78.44 96 GLN A N 1
ATOM 722 C CA . GLN A 1 96 ? 5.722 -9.208 11.247 1.00 78.44 96 GLN A CA 1
ATOM 723 C C . GLN A 1 96 ? 4.570 -9.243 12.256 1.00 78.44 96 GLN A C 1
ATOM 725 O O . GLN A 1 96 ? 4.286 -10.294 12.827 1.00 78.44 96 GLN A O 1
ATOM 730 N N . ARG A 1 97 ? 3.940 -8.097 12.536 1.00 75.12 97 ARG A N 1
ATOM 731 C CA . ARG A 1 97 ? 2.879 -7.991 13.551 1.00 75.12 97 ARG A CA 1
ATOM 732 C C . ARG A 1 97 ? 1.500 -8.338 13.014 1.00 75.12 97 ARG A C 1
ATOM 734 O O . ARG A 1 97 ? 0.650 -8.772 13.786 1.00 75.12 97 ARG A O 1
ATOM 741 N N . VAL A 1 98 ? 1.269 -8.113 11.726 1.00 74.88 98 VAL A N 1
ATOM 742 C CA . VAL A 1 98 ? -0.012 -8.392 11.083 1.00 74.88 98 VAL A CA 1
ATOM 743 C C . VAL A 1 98 ? 0.088 -9.728 10.358 1.00 74.88 98 VAL A C 1
ATOM 745 O O . VAL A 1 98 ? 1.044 -9.928 9.613 1.00 74.88 98 VAL A O 1
ATOM 748 N N . PRO A 1 99 ? -0.877 -10.646 10.524 1.00 70.94 99 PRO A N 1
ATOM 749 C CA . PRO A 1 99 ? -0.950 -11.836 9.689 1.00 70.94 99 PRO A CA 1
ATOM 750 C C . PRO A 1 99 ? -1.273 -11.418 8.246 1.00 70.94 99 PRO A C 1
ATOM 752 O O . PRO A 1 99 ? -2.429 -11.223 7.876 1.00 70.94 99 PRO A O 1
ATOM 755 N N . VAL A 1 100 ? -0.235 -11.228 7.430 1.00 82.44 100 VAL A N 1
ATOM 756 C CA . VAL A 1 100 ? -0.370 -10.829 6.026 1.00 82.44 100 VAL A CA 1
ATOM 757 C C . VAL A 1 100 ? -0.560 -12.077 5.166 1.00 82.44 100 VAL A C 1
ATOM 759 O O . VAL A 1 100 ? 0.349 -12.890 5.023 1.00 82.44 100 VAL A O 1
ATOM 762 N N . ALA A 1 101 ? -1.739 -12.217 4.553 1.00 87.38 101 ALA A N 1
ATOM 763 C CA . ALA A 1 101 ? -2.041 -13.333 3.650 1.00 87.38 101 ALA A CA 1
ATOM 764 C C . ALA A 1 101 ? -1.230 -13.289 2.340 1.00 87.38 101 ALA A C 1
ATOM 766 O O . ALA A 1 101 ? -1.028 -14.313 1.691 1.00 87.38 101 ALA A O 1
ATOM 767 N N . GLY A 1 102 ? -0.771 -12.103 1.943 1.00 90.62 102 GLY A N 1
ATOM 768 C CA . GLY A 1 102 ? 0.135 -11.909 0.823 1.00 90.62 102 GLY A CA 1
ATOM 769 C C . GLY A 1 102 ? 0.339 -10.436 0.489 1.00 90.62 102 GLY A C 1
ATOM 770 O O . GLY A 1 102 ? -0.402 -9.572 0.953 1.00 90.62 102 GLY A O 1
ATOM 771 N N . ALA A 1 103 ? 1.355 -10.158 -0.323 1.00 91.12 103 ALA A N 1
ATOM 772 C CA . ALA A 1 103 ? 1.730 -8.813 -0.743 1.00 91.12 103 ALA A CA 1
ATOM 773 C C . ALA A 1 103 ? 1.546 -8.626 -2.254 1.00 91.12 103 ALA A C 1
ATOM 775 O O . ALA A 1 103 ? 1.777 -9.542 -3.046 1.00 91.12 103 ALA A O 1
ATOM 776 N N . VAL A 1 104 ? 1.164 -7.417 -2.662 1.00 92.69 104 VAL A N 1
ATOM 777 C CA . VAL A 1 104 ? 1.162 -6.986 -4.064 1.00 92.69 104 VAL A CA 1
ATOM 778 C C . VAL A 1 104 ? 2.171 -5.858 -4.199 1.00 92.69 104 VAL A C 1
ATOM 780 O O . VAL A 1 104 ? 2.095 -4.870 -3.475 1.00 92.69 104 VAL A O 1
ATOM 783 N N . ILE A 1 105 ? 3.123 -6.008 -5.115 1.00 91.94 105 ILE A N 1
ATOM 784 C CA . ILE A 1 105 ? 4.138 -4.985 -5.373 1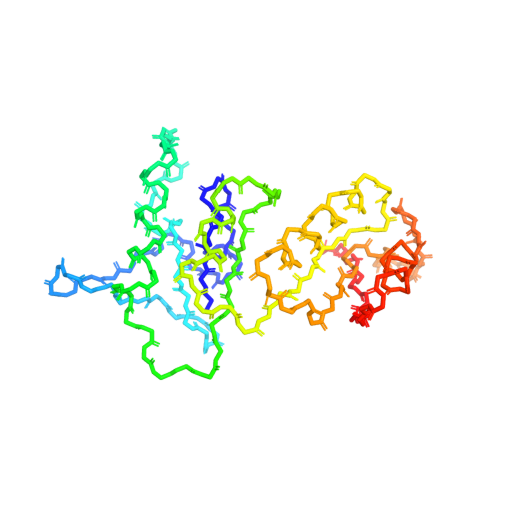.00 91.94 105 ILE A CA 1
ATOM 785 C C . ILE A 1 105 ? 3.632 -4.068 -6.481 1.00 91.94 105 ILE A C 1
ATOM 787 O O . ILE A 1 105 ? 3.332 -4.541 -7.574 1.00 91.94 105 ILE A O 1
ATOM 791 N N . VAL A 1 106 ? 3.572 -2.764 -6.226 1.00 91.75 106 VAL A N 1
ATOM 792 C CA . VAL A 1 106 ? 3.245 -1.752 -7.240 1.00 91.75 106 VAL A CA 1
ATOM 793 C C . VAL A 1 106 ? 4.532 -1.048 -7.665 1.00 91.75 106 VAL A C 1
ATOM 795 O O . VAL A 1 106 ? 5.332 -0.651 -6.822 1.00 91.75 106 VAL A O 1
ATOM 798 N N . THR A 1 107 ? 4.765 -0.915 -8.969 1.00 91.38 107 THR A N 1
ATOM 799 C CA . THR A 1 107 ? 5.962 -0.257 -9.521 1.00 91.38 107 THR A CA 1
ATOM 800 C C . THR A 1 107 ? 5.638 0.481 -10.818 1.00 91.38 107 THR A C 1
ATOM 802 O O . THR A 1 107 ? 4.532 0.349 -11.332 1.00 91.38 107 THR A O 1
ATOM 805 N N . THR A 1 108 ? 6.583 1.247 -11.359 1.00 89.31 108 THR A N 1
ATOM 806 C CA . THR A 1 108 ? 6.507 1.827 -12.711 1.00 89.31 108 THR A CA 1
ATOM 807 C C . THR A 1 108 ? 7.569 1.179 -13.610 1.00 89.31 108 THR A C 1
ATOM 809 O O . THR A 1 108 ? 8.476 0.518 -13.099 1.00 89.31 108 THR A O 1
ATOM 812 N N . PRO A 1 109 ? 7.505 1.328 -14.947 1.00 86.75 109 PRO A N 1
ATOM 813 C CA . PRO A 1 109 ? 8.436 0.638 -15.850 1.00 86.75 109 PRO A CA 1
ATOM 814 C C . PRO A 1 109 ? 9.908 1.085 -15.746 1.00 86.75 109 PRO A C 1
ATOM 816 O O . PRO A 1 109 ? 10.773 0.467 -16.366 1.00 86.75 109 PRO A O 1
ATOM 819 N N . GLN A 1 110 ? 10.194 2.149 -14.993 1.00 87.00 110 GLN A N 1
ATOM 820 C CA . GLN A 1 110 ? 11.504 2.790 -14.895 1.00 87.00 110 GLN A CA 1
ATOM 821 C C . GLN A 1 110 ? 12.460 2.008 -13.991 1.00 87.00 110 GLN A C 1
ATOM 823 O O . GLN A 1 110 ? 12.072 1.523 -12.929 1.00 87.00 110 GLN A O 1
ATOM 828 N N . ASP A 1 111 ? 13.750 1.999 -14.326 1.00 84.81 111 ASP A N 1
ATOM 829 C CA . ASP A 1 111 ? 14.758 1.242 -13.571 1.00 84.81 111 ASP A CA 1
ATOM 830 C C . ASP A 1 111 ? 14.864 1.637 -12.092 1.00 84.81 111 ASP A C 1
ATOM 832 O O . ASP A 1 111 ? 15.106 0.773 -11.244 1.00 84.81 111 ASP A O 1
ATOM 836 N N . ILE A 1 112 ? 14.644 2.918 -11.774 1.00 86.44 112 ILE A N 1
ATOM 837 C CA . ILE A 1 112 ? 14.668 3.435 -10.398 1.00 86.44 112 ILE A CA 1
ATOM 838 C C . ILE A 1 112 ? 13.533 2.804 -9.580 1.00 86.44 112 ILE A C 1
ATOM 840 O O . ILE A 1 112 ? 13.785 2.204 -8.536 1.00 86.44 112 ILE A O 1
ATOM 844 N N . ALA A 1 113 ? 12.300 2.848 -10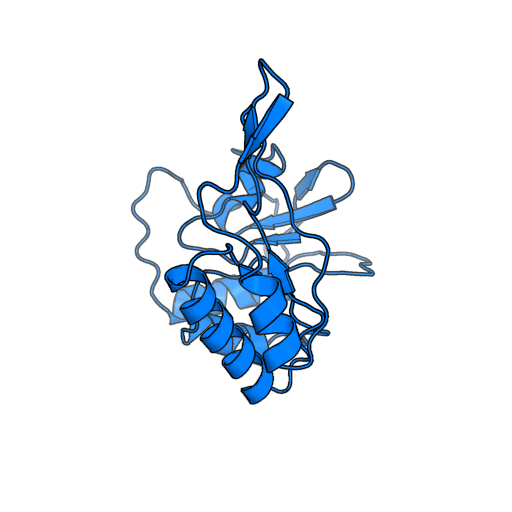.091 1.00 87.12 113 ALA A N 1
ATOM 845 C CA . ALA A 1 113 ? 11.144 2.252 -9.423 1.00 87.12 113 ALA A CA 1
ATOM 846 C C . ALA A 1 113 ? 11.254 0.722 -9.323 1.00 87.12 113 ALA A C 1
ATOM 848 O O . ALA A 1 113 ? 10.868 0.128 -8.311 1.00 87.12 113 ALA A O 1
ATOM 849 N N . LEU A 1 114 ? 11.833 0.070 -10.337 1.00 88.56 114 LEU A N 1
ATOM 850 C CA . LEU A 1 114 ? 12.093 -1.370 -10.309 1.00 88.56 114 LEU A CA 1
ATOM 851 C C . LEU A 1 114 ? 13.145 -1.746 -9.260 1.00 88.56 114 LEU A C 1
ATOM 853 O O . LEU A 1 114 ? 13.059 -2.817 -8.658 1.00 88.56 114 LEU A O 1
ATOM 857 N N . ALA A 1 115 ? 14.150 -0.897 -9.024 1.00 88.81 115 ALA A N 1
ATOM 858 C CA . ALA A 1 115 ? 15.162 -1.150 -8.003 1.00 88.81 115 ALA A CA 1
ATOM 859 C C . ALA A 1 115 ? 14.552 -1.206 -6.599 1.00 88.81 115 ALA A C 1
ATOM 861 O O . ALA A 1 115 ? 14.918 -2.086 -5.817 1.00 88.81 115 ALA A O 1
ATOM 862 N N . ASP A 1 116 ? 13.593 -0.332 -6.303 1.00 89.00 116 ASP A N 1
ATOM 863 C CA . ASP A 1 116 ? 12.905 -0.322 -5.013 1.00 89.00 116 ASP A CA 1
ATOM 864 C C . ASP A 1 116 ? 11.865 -1.442 -4.902 1.00 89.00 116 ASP A C 1
ATOM 866 O O . ASP A 1 116 ? 11.823 -2.134 -3.881 1.00 89.00 116 ASP A O 1
ATOM 870 N N . ALA A 1 117 ? 11.136 -1.741 -5.981 1.00 90.62 117 ALA A N 1
ATOM 871 C CA . ALA A 1 117 ? 10.249 -2.903 -6.046 1.00 90.62 117 ALA A CA 1
ATOM 872 C C . ALA A 1 117 ? 10.994 -4.219 -5.749 1.00 90.62 117 ALA A C 1
ATOM 874 O O . ALA A 1 117 ? 10.498 -5.062 -4.998 1.00 90.62 117 ALA A O 1
ATOM 875 N N . ARG A 1 118 ? 12.219 -4.389 -6.275 1.00 91.62 118 ARG A N 1
ATOM 876 C CA . ARG A 1 118 ? 13.076 -5.556 -5.987 1.00 91.62 118 ARG A CA 1
ATOM 877 C C . ARG A 1 118 ? 13.453 -5.668 -4.514 1.00 91.62 118 ARG A C 1
ATOM 879 O O . ARG A 1 118 ? 13.487 -6.777 -3.982 1.00 91.62 118 ARG A O 1
ATOM 886 N N . LYS A 1 119 ? 13.749 -4.549 -3.848 1.00 90.75 119 LYS A N 1
ATOM 887 C CA . LYS A 1 119 ? 14.030 -4.551 -2.403 1.00 90.75 119 LYS A CA 1
ATOM 888 C C . LYS A 1 119 ? 12.779 -4.948 -1.619 1.00 90.75 119 LYS A C 1
ATOM 890 O O . LYS A 1 119 ? 12.886 -5.783 -0.725 1.00 90.75 119 LYS A O 1
ATOM 895 N N . GLY A 1 120 ? 11.616 -4.403 -1.986 1.00 90.19 120 GLY A N 1
ATOM 896 C CA . GLY A 1 120 ? 10.328 -4.733 -1.369 1.00 90.19 120 GLY A CA 1
ATOM 897 C C . GLY A 1 120 ? 9.986 -6.217 -1.488 1.00 90.19 120 GLY A C 1
ATOM 898 O O . GLY A 1 120 ? 9.675 -6.856 -0.488 1.00 90.19 120 GLY A O 1
ATOM 899 N N . LEU A 1 121 ? 10.150 -6.797 -2.681 1.00 91.12 121 LEU A N 1
ATOM 900 C CA . LEU A 1 121 ? 9.950 -8.231 -2.909 1.00 91.12 121 LEU A CA 1
ATOM 901 C C . LEU A 1 121 ? 10.841 -9.074 -1.983 1.00 91.12 121 LEU A C 1
ATOM 903 O O . LEU A 1 121 ? 10.335 -9.920 -1.249 1.00 91.12 121 LEU A O 1
ATOM 907 N N . LYS A 1 122 ? 12.149 -8.785 -1.938 1.00 90.62 122 LYS A N 1
ATOM 908 C CA . LYS A 1 122 ? 13.095 -9.498 -1.061 1.00 90.62 122 LYS A CA 1
ATOM 909 C C . LYS A 1 122 ? 12.790 -9.326 0.427 1.00 90.62 122 LYS A C 1
ATOM 911 O O . LYS A 1 122 ? 13.097 -10.208 1.224 1.00 90.62 122 LYS A O 1
ATOM 916 N N . MET A 1 123 ? 12.242 -8.181 0.827 1.00 90.06 123 MET A N 1
ATOM 917 C CA . MET A 1 123 ? 11.812 -7.953 2.205 1.00 90.06 123 MET A CA 1
ATOM 918 C C . MET A 1 123 ? 10.658 -8.894 2.568 1.00 90.06 123 MET A C 1
ATOM 920 O O . MET A 1 123 ? 10.750 -9.559 3.596 1.00 90.06 123 MET A O 1
ATOM 924 N N . PHE A 1 124 ? 9.628 -9.008 1.719 1.00 89.62 124 PHE A N 1
ATOM 925 C CA . PHE A 1 124 ? 8.510 -9.931 1.955 1.00 89.62 124 PHE A CA 1
ATOM 926 C C . PHE A 1 124 ? 8.943 -11.397 1.950 1.00 89.62 124 PHE A C 1
ATOM 928 O O . PHE A 1 124 ? 8.512 -12.148 2.822 1.00 89.62 124 PHE A O 1
ATOM 935 N N . GLU A 1 125 ? 9.867 -11.788 1.066 1.00 88.06 125 GLU A N 1
ATOM 936 C CA . GLU A 1 125 ? 10.469 -13.129 1.097 1.00 88.06 125 GLU A CA 1
ATOM 937 C C . GLU A 1 125 ? 11.141 -13.422 2.447 1.00 88.06 125 GLU A C 1
ATOM 939 O O . GLU A 1 125 ? 10.934 -14.489 3.023 1.00 88.06 125 GLU A O 1
ATOM 944 N N . LYS A 1 126 ? 11.898 -12.464 3.003 1.00 87.50 126 LYS A N 1
ATOM 945 C CA . LYS A 1 126 ? 12.566 -12.627 4.309 1.00 87.50 126 LYS A CA 1
ATOM 946 C C . LYS A 1 126 ? 11.595 -12.810 5.472 1.00 87.50 126 LYS A C 1
ATOM 948 O O . LYS A 1 126 ? 11.938 -13.501 6.427 1.00 87.50 126 LYS A O 1
ATOM 953 N N . VAL A 1 127 ? 10.413 -12.201 5.410 1.00 87.50 127 VAL A N 1
ATOM 954 C CA . VAL A 1 127 ? 9.358 -12.384 6.422 1.00 87.50 127 VAL A CA 1
ATOM 955 C C . VAL A 1 127 ? 8.356 -13.476 6.047 1.00 87.50 127 VAL A C 1
ATOM 957 O O . VAL A 1 127 ? 7.326 -13.602 6.697 1.00 87.50 127 VAL A O 1
ATOM 960 N N . SER A 1 128 ? 8.667 -14.295 5.036 1.00 88.12 128 SER A N 1
ATOM 961 C CA . SER A 1 128 ? 7.823 -15.407 4.574 1.00 88.12 128 SER A CA 1
ATOM 962 C C . SER A 1 128 ? 6.407 -14.989 4.154 1.00 88.12 128 SER A C 1
ATOM 964 O O . SER A 1 128 ? 5.468 -15.776 4.248 1.00 88.12 128 SER A O 1
ATOM 966 N N . VAL A 1 129 ? 6.247 -13.757 3.664 1.00 89.88 129 VAL A N 1
ATOM 967 C CA . VAL A 1 129 ? 4.980 -13.262 3.117 1.00 89.88 129 VAL A CA 1
ATOM 968 C C . VAL A 1 129 ? 4.952 -13.537 1.610 1.00 89.88 129 VAL A C 1
ATOM 970 O O . VAL A 1 129 ? 5.843 -13.075 0.890 1.00 89.88 129 VAL A O 1
ATOM 973 N N . PRO A 1 130 ? 3.945 -14.261 1.089 1.00 90.88 130 PRO A N 1
ATOM 974 C CA . PRO A 1 130 ? 3.888 -14.594 -0.328 1.00 90.88 130 PRO A CA 1
ATOM 975 C C . PRO A 1 130 ? 3.571 -13.356 -1.172 1.00 90.88 130 PRO A C 1
ATOM 977 O O . PRO A 1 130 ? 2.594 -12.645 -0.929 1.00 90.88 130 PRO A O 1
ATOM 980 N N . VAL A 1 131 ? 4.364 -13.114 -2.216 1.00 91.94 131 VAL A N 1
ATOM 981 C CA . VAL A 1 131 ? 4.088 -12.050 -3.189 1.00 91.94 131 VAL A CA 1
ATOM 982 C C . VAL A 1 131 ? 3.104 -12.570 -4.241 1.00 91.94 131 VAL A C 1
ATOM 984 O O . VAL A 1 131 ? 3.438 -13.396 -5.087 1.00 91.94 131 VAL A O 1
ATOM 987 N N . LEU A 1 132 ? 1.865 -12.076 -4.194 1.00 91.81 132 LEU A N 1
ATOM 988 C CA . LEU A 1 132 ? 0.740 -12.507 -5.038 1.00 91.81 132 LEU A CA 1
ATOM 989 C C . LEU A 1 132 ? 0.829 -11.990 -6.482 1.00 91.81 132 LEU A C 1
ATOM 991 O O . LEU A 1 132 ? 0.120 -12.475 -7.382 1.00 91.81 132 LEU A O 1
ATOM 995 N N . GLY A 1 133 ? 1.663 -10.973 -6.691 1.00 91.94 133 GLY A N 1
ATOM 996 C CA . GLY A 1 133 ? 2.021 -10.462 -8.000 1.00 91.94 133 GLY A CA 1
ATOM 997 C C . GLY A 1 133 ? 2.595 -9.050 -7.987 1.00 91.94 133 GLY A C 1
ATOM 998 O O . GLY A 1 133 ? 2.666 -8.386 -6.952 1.00 91.94 133 GLY A O 1
ATOM 999 N N . ILE A 1 134 ? 2.980 -8.608 -9.181 1.00 91.69 134 ILE A N 1
ATOM 1000 C CA . ILE A 1 134 ? 3.476 -7.258 -9.462 1.00 91.69 134 ILE A CA 1
ATOM 1001 C C . ILE A 1 134 ? 2.431 -6.524 -10.303 1.00 91.69 134 ILE A C 1
ATOM 1003 O O . ILE A 1 134 ? 1.905 -7.094 -11.256 1.00 91.69 134 ILE A O 1
ATOM 1007 N N . VAL A 1 135 ? 2.136 -5.274 -9.967 1.00 91.19 135 VAL A N 1
ATOM 1008 C CA . VAL A 1 135 ? 1.302 -4.356 -10.747 1.00 91.19 135 VAL A CA 1
ATOM 1009 C C . VAL A 1 135 ? 2.202 -3.259 -11.303 1.00 91.19 135 VAL A C 1
ATOM 1011 O O . VAL A 1 135 ? 2.847 -2.532 -10.548 1.00 91.19 135 VAL A O 1
ATOM 1014 N N . GLU A 1 136 ? 2.241 -3.130 -12.627 1.00 88.88 136 GLU A N 1
ATOM 1015 C CA . GLU A 1 136 ? 2.953 -2.038 -13.296 1.00 88.88 136 GLU A CA 1
ATOM 1016 C C . GLU A 1 136 ? 1.999 -0.848 -13.484 1.00 88.88 136 GLU A C 1
ATOM 1018 O O . GLU A 1 136 ? 1.105 -0.878 -14.329 1.00 88.88 136 GLU A O 1
ATOM 1023 N N . ASN A 1 137 ? 2.149 0.185 -12.661 1.00 86.31 137 ASN A N 1
ATOM 1024 C CA . ASN A 1 137 ? 1.412 1.438 -12.752 1.00 86.31 137 ASN A CA 1
ATOM 1025 C C . ASN A 1 137 ? 2.083 2.414 -13.730 1.00 86.31 137 ASN A C 1
ATOM 1027 O O . ASN A 1 137 ? 3.277 2.311 -14.006 1.00 86.31 137 ASN A O 1
ATOM 1031 N N . MET A 1 138 ? 1.307 3.374 -14.245 1.00 83.12 138 MET A N 1
ATOM 1032 C CA . MET A 1 138 ? 1.758 4.379 -15.218 1.00 83.12 138 MET A CA 1
ATOM 1033 C C . MET A 1 138 ? 2.515 3.759 -16.408 1.00 83.12 138 MET A C 1
ATOM 1035 O O . MET A 1 138 ? 3.485 4.317 -16.911 1.00 83.12 138 MET A O 1
ATOM 1039 N N . SER A 1 139 ? 2.074 2.577 -16.846 1.00 78.62 139 SER A N 1
ATOM 1040 C CA . SER A 1 139 ? 2.774 1.767 -17.857 1.00 78.62 139 SER A CA 1
ATOM 1041 C C . SER A 1 139 ? 2.707 2.358 -19.267 1.00 78.62 139 SER A C 1
ATOM 1043 O O . SER A 1 139 ? 3.560 2.089 -20.112 1.00 78.62 139 SER A O 1
ATOM 1045 N N . VAL A 1 140 ? 1.681 3.163 -19.533 1.00 82.00 140 VAL A N 1
ATOM 1046 C CA . VAL A 1 140 ? 1.424 3.761 -20.839 1.00 82.00 140 VAL A CA 1
ATOM 1047 C C . VAL A 1 140 ? 0.607 5.036 -20.676 1.00 82.00 140 VAL A C 1
ATOM 1049 O O . VAL A 1 140 ? -0.290 5.077 -19.834 1.00 82.00 140 VAL A O 1
ATOM 1052 N N . HIS A 1 141 ? 0.903 6.061 -21.465 1.00 84.25 141 HIS A N 1
ATOM 1053 C CA . HIS A 1 141 ? 0.072 7.247 -21.609 1.00 84.25 141 HIS A CA 1
ATOM 1054 C C . HIS A 1 141 ? -0.810 7.099 -22.846 1.00 84.25 141 HIS A C 1
ATOM 1056 O O . HIS A 1 141 ? -0.336 6.704 -23.911 1.00 84.25 141 HIS A O 1
ATOM 1062 N N . VAL A 1 142 ? -2.094 7.418 -22.696 1.00 85.88 142 VAL A N 1
ATOM 1063 C CA . VAL A 1 142 ? -3.034 7.502 -23.815 1.00 85.88 142 VAL A CA 1
ATOM 1064 C C . VAL A 1 142 ? -3.504 8.945 -23.925 1.00 85.88 142 VAL A C 1
ATOM 1066 O O . VAL A 1 142 ? -4.207 9.436 -23.040 1.00 85.88 142 VAL A O 1
ATOM 1069 N N . CYS A 1 143 ? -3.118 9.614 -25.010 1.00 84.38 143 CYS A N 1
ATOM 1070 C CA . CYS A 1 143 ? -3.504 10.990 -25.278 1.00 84.38 143 CYS A CA 1
ATOM 1071 C C . CYS A 1 143 ? -5.028 11.085 -25.404 1.00 84.38 143 CYS A C 1
ATOM 1073 O O . CYS A 1 143 ? -5.635 10.440 -26.261 1.00 84.38 143 CYS A O 1
ATOM 1075 N N . THR A 1 144 ? -5.655 11.923 -24.581 1.00 86.81 144 THR A N 1
ATOM 1076 C CA . THR A 1 144 ? -7.117 12.088 -24.560 1.00 86.81 144 THR A CA 1
ATOM 1077 C C . THR A 1 144 ? -7.663 12.811 -25.790 1.00 86.81 144 THR A C 1
ATOM 1079 O O . THR A 1 144 ? -8.848 12.693 -26.082 1.00 86.81 144 THR A O 1
ATOM 1082 N N . GLN A 1 145 ? -6.811 13.525 -26.532 1.00 87.12 145 GLN A N 1
ATOM 1083 C CA . GLN A 1 145 ? -7.207 14.288 -27.719 1.00 87.12 145 GLN A CA 1
ATOM 1084 C C . GLN A 1 145 ? -7.182 13.452 -29.003 1.00 87.12 145 GLN A C 1
ATOM 1086 O O . GLN A 1 145 ? -8.064 13.594 -29.844 1.00 87.12 145 GLN A O 1
ATOM 1091 N N . CYS A 1 146 ? -6.179 12.586 -29.175 1.00 90.56 146 CYS A N 1
ATOM 1092 C CA . CYS A 1 146 ? -5.978 11.847 -30.429 1.00 90.56 146 CYS A CA 1
ATOM 1093 C C . CYS A 1 146 ? -5.904 10.323 -30.267 1.00 90.56 146 CYS A C 1
ATOM 1095 O O . CYS A 1 146 ? -5.791 9.613 -31.262 1.00 90.56 146 CYS A O 1
ATOM 1097 N N . GLY A 1 147 ? -5.941 9.804 -29.037 1.00 87.56 147 GLY A N 1
ATOM 1098 C CA . GLY A 1 147 ? -5.815 8.373 -28.761 1.00 87.56 147 GLY A CA 1
ATOM 1099 C C . GLY A 1 147 ? -4.407 7.811 -28.968 1.00 87.56 147 GLY A C 1
ATOM 1100 O O . GLY A 1 147 ? -4.234 6.596 -28.897 1.00 87.56 147 GLY A O 1
ATOM 1101 N N . HIS A 1 148 ? -3.405 8.662 -29.223 1.00 89.06 148 HIS A N 1
ATOM 1102 C CA . HIS A 1 148 ? -2.015 8.231 -29.347 1.00 89.06 148 HIS A CA 1
ATOM 1103 C C . HIS A 1 148 ? -1.532 7.561 -28.059 1.00 89.06 148 HIS A C 1
ATOM 1105 O O . HIS A 1 148 ? -1.833 8.024 -26.958 1.00 89.06 148 HIS A O 1
ATOM 1111 N N . VAL A 1 149 ? -0.788 6.470 -28.219 1.00 86.25 149 VAL A N 1
ATOM 1112 C CA . VAL A 1 149 ? -0.321 5.618 -27.130 1.00 86.25 149 VAL A CA 1
ATOM 1113 C C . VAL A 1 149 ? 1.197 5.698 -27.075 1.00 86.25 149 VAL A C 1
ATOM 1115 O O . VAL A 1 149 ? 1.860 5.339 -28.045 1.00 86.25 149 VAL A O 1
ATOM 1118 N N . GLU A 1 150 ? 1.742 6.131 -25.942 1.00 86.38 150 GLU A N 1
ATOM 1119 C CA . GLU A 1 150 ? 3.188 6.260 -25.758 1.00 86.38 150 GLU A CA 1
ATOM 1120 C C . GLU A 1 150 ? 3.660 5.769 -24.384 1.00 86.38 150 GLU A C 1
ATOM 1122 O O . GLU A 1 150 ? 2.956 5.841 -23.375 1.00 86.38 150 GLU A O 1
ATOM 1127 N N . HIS A 1 151 ? 4.891 5.266 -24.339 1.00 84.75 151 HIS A N 1
ATOM 1128 C CA . HIS A 1 151 ? 5.517 4.724 -23.134 1.00 84.75 151 HIS A CA 1
ATOM 1129 C C . HIS A 1 151 ? 6.504 5.731 -22.538 1.00 84.75 151 HIS A C 1
ATOM 1131 O O . HIS A 1 151 ? 7.716 5.530 -22.588 1.00 84.75 151 HIS A O 1
ATOM 1137 N N . ILE A 1 152 ? 5.974 6.815 -21.960 1.00 83.75 152 ILE A N 1
ATOM 1138 C CA . ILE A 1 152 ? 6.760 7.947 -21.420 1.00 83.75 152 ILE A CA 1
ATOM 1139 C C . ILE A 1 152 ? 7.809 7.486 -20.393 1.00 83.75 152 ILE A C 1
ATOM 1141 O O . ILE A 1 152 ? 8.892 8.053 -20.284 1.00 83.75 152 ILE A O 1
ATOM 1145 N N . PHE A 1 153 ? 7.499 6.424 -19.652 1.00 80.94 153 PHE A N 1
ATOM 1146 C CA . PHE A 1 153 ? 8.320 5.911 -18.557 1.00 80.94 153 PHE A CA 1
ATOM 1147 C C . PHE A 1 153 ? 9.027 4.590 -18.880 1.00 80.94 153 PHE A C 1
ATOM 1149 O O . PHE A 1 153 ? 9.542 3.930 -17.979 1.00 80.94 153 PHE A O 1
ATOM 1156 N N . GLY A 1 154 ? 9.064 4.212 -20.159 1.00 82.81 154 GLY A N 1
ATOM 1157 C CA . GLY A 1 154 ? 9.545 2.912 -20.612 1.00 82.81 154 GLY A CA 1
ATOM 1158 C C . GLY A 1 154 ? 8.459 1.836 -20.586 1.00 82.81 154 GLY A C 1
ATOM 1159 O O . GLY A 1 154 ? 7.299 2.097 -20.271 1.00 82.81 154 GLY A O 1
ATOM 1160 N N . ALA A 1 155 ? 8.838 0.610 -20.950 1.00 84.00 155 ALA A N 1
ATOM 1161 C CA . ALA A 1 155 ? 7.913 -0.510 -21.089 1.00 84.00 155 ALA A CA 1
ATOM 1162 C C . ALA A 1 155 ? 8.509 -1.841 -20.604 1.00 84.00 155 ALA A C 1
ATOM 1164 O O . ALA A 1 155 ? 9.706 -2.125 -20.750 1.00 84.00 155 ALA A O 1
ATOM 1165 N N . GLY A 1 156 ? 7.635 -2.685 -20.048 1.00 82.38 156 GLY A N 1
ATOM 1166 C CA . GLY A 1 156 ? 7.927 -4.081 -19.719 1.00 82.38 156 GLY A CA 1
ATOM 1167 C C . GLY A 1 156 ? 8.863 -4.284 -18.527 1.00 82.38 156 GLY A C 1
ATOM 1168 O O . GLY A 1 156 ? 9.404 -5.376 -18.364 1.00 82.38 156 GLY A O 1
ATOM 1169 N N . GLY A 1 157 ? 9.080 -3.258 -17.704 1.00 85.75 157 GLY A N 1
ATOM 1170 C CA . GLY A 1 157 ? 9.941 -3.331 -16.525 1.00 85.75 157 GLY A CA 1
ATOM 1171 C C . GLY A 1 157 ? 9.430 -4.328 -15.488 1.00 85.75 157 GLY A C 1
ATOM 1172 O O . GLY A 1 157 ? 10.149 -5.233 -15.062 1.00 85.75 157 GLY A O 1
ATOM 1173 N N . GLY A 1 158 ? 8.151 -4.209 -15.143 1.00 86.19 158 GLY A N 1
ATOM 1174 C CA . GLY A 1 158 ? 7.447 -5.107 -14.240 1.00 86.19 158 GLY A CA 1
ATOM 1175 C C . GLY A 1 158 ? 7.315 -6.516 -14.811 1.00 86.19 158 GLY A C 1
ATOM 1176 O O . GLY A 1 158 ? 7.418 -7.476 -14.055 1.00 86.19 158 GLY A O 1
ATOM 1177 N N . ALA A 1 159 ? 7.161 -6.665 -16.133 1.00 86.62 159 ALA A N 1
ATOM 1178 C CA . ALA A 1 159 ? 7.114 -7.976 -16.787 1.00 86.62 159 ALA A CA 1
ATOM 1179 C C . ALA A 1 159 ? 8.441 -8.737 -16.642 1.00 86.62 159 ALA A C 1
ATOM 1181 O O . ALA A 1 159 ? 8.442 -9.880 -16.189 1.00 86.62 159 ALA A O 1
ATOM 1182 N N . ARG A 1 160 ? 9.568 -8.073 -16.935 1.00 89.75 160 ARG A N 1
ATOM 1183 C CA . ARG A 1 160 ? 10.911 -8.645 -16.740 1.00 89.75 160 ARG A CA 1
ATOM 1184 C C . ARG A 1 160 ? 11.163 -9.007 -15.278 1.00 89.75 160 ARG A C 1
ATOM 1186 O O . ARG A 1 160 ? 11.702 -10.068 -14.988 1.00 89.75 160 ARG A O 1
ATOM 1193 N N . MET A 1 161 ? 10.749 -8.144 -14.349 1.00 89.06 161 MET A N 1
ATOM 1194 C CA . MET A 1 161 ? 10.867 -8.426 -12.918 1.00 89.06 161 MET A CA 1
ATOM 1195 C C . MET A 1 161 ? 10.001 -9.625 -12.502 1.00 89.06 161 MET A C 1
ATOM 1197 O O . MET A 1 161 ? 10.457 -10.477 -11.748 1.00 89.06 161 MET A O 1
ATOM 1201 N N . ALA A 1 162 ? 8.770 -9.717 -13.000 1.00 89.12 162 ALA A N 1
ATOM 1202 C CA . ALA A 1 162 ? 7.867 -10.816 -12.688 1.00 89.12 162 ALA A CA 1
ATOM 1203 C C . ALA A 1 162 ? 8.448 -12.169 -13.124 1.00 89.12 162 ALA A C 1
ATOM 1205 O O . ALA A 1 162 ? 8.479 -13.109 -12.332 1.00 89.12 162 ALA A O 1
ATOM 1206 N N . GLU A 1 163 ? 8.994 -12.230 -14.341 1.00 89.56 163 GLU A N 1
ATOM 1207 C CA . GLU A 1 163 ? 9.693 -13.406 -14.862 1.00 89.56 163 GLU A CA 1
ATOM 1208 C C . GLU A 1 163 ? 10.936 -13.751 -14.030 1.00 89.56 163 GLU A C 1
ATOM 1210 O O . GLU A 1 163 ? 11.094 -14.894 -13.605 1.00 89.56 163 GLU A O 1
ATOM 1215 N N . GLN A 1 164 ? 11.775 -12.756 -13.721 1.00 89.44 164 GLN A N 1
ATOM 1216 C CA . GLN A 1 164 ? 13.008 -12.946 -12.953 1.00 89.44 164 GLN A CA 1
ATOM 1217 C C . GLN A 1 164 ? 12.770 -13.572 -11.571 1.00 89.44 164 GLN A C 1
ATOM 1219 O O . GLN A 1 164 ? 13.577 -14.385 -11.122 1.00 89.44 164 GLN A O 1
ATOM 1224 N N . TYR A 1 165 ? 11.698 -13.173 -10.885 1.00 88.12 165 TYR A N 1
ATOM 1225 C CA . TYR A 1 165 ? 11.387 -13.632 -9.526 1.00 88.12 165 TYR A CA 1
ATOM 1226 C C . TYR A 1 165 ? 10.312 -14.727 -9.489 1.00 88.12 165 TYR A C 1
ATOM 1228 O O . TYR A 1 165 ? 9.870 -15.109 -8.410 1.00 88.12 165 TYR A O 1
ATOM 1236 N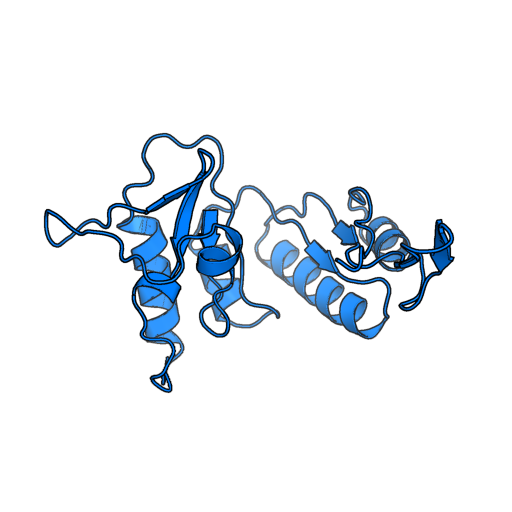 N . GLY A 1 166 ? 9.873 -15.233 -10.647 1.00 87.06 166 GLY A N 1
ATOM 1237 C CA . GLY A 1 166 ? 8.847 -16.276 -10.721 1.00 87.06 166 GLY A CA 1
ATOM 1238 C C . GLY A 1 166 ? 7.494 -15.860 -10.129 1.00 87.06 166 GLY A C 1
ATOM 1239 O O . GLY A 1 166 ? 6.725 -16.711 -9.684 1.00 87.06 166 GLY A O 1
ATOM 1240 N N . VAL A 1 167 ? 7.192 -14.559 -10.107 1.00 88.44 167 VAL A N 1
ATOM 1241 C CA . VAL A 1 167 ? 5.932 -14.008 -9.589 1.00 88.44 167 VAL A CA 1
ATOM 1242 C C . VAL A 1 167 ? 5.005 -13.617 -10.735 1.00 88.44 167 VAL A C 1
ATOM 1244 O O . VAL A 1 167 ? 5.428 -13.352 -11.856 1.00 88.44 167 VAL A O 1
ATOM 1247 N N . ARG A 1 168 ? 3.697 -13.566 -10.480 1.00 83.38 168 ARG A N 1
ATOM 1248 C CA . ARG A 1 168 ? 2.721 -13.234 -11.525 1.00 83.38 168 ARG A CA 1
ATOM 1249 C C . ARG A 1 168 ? 2.674 -11.725 -11.786 1.00 83.38 168 ARG A C 1
ATOM 1251 O O . ARG A 1 168 ? 2.404 -10.956 -10.867 1.00 83.38 168 ARG A O 1
ATOM 1258 N N . LEU A 1 169 ? 2.799 -11.296 -13.042 1.00 79.88 169 LEU A N 1
ATOM 1259 C CA . LEU A 1 169 ? 2.414 -9.936 -13.434 1.00 79.88 169 LEU A CA 1
ATOM 1260 C C . LEU A 1 169 ? 0.881 -9.819 -13.452 1.00 79.88 169 LEU A C 1
ATOM 1262 O O . LEU A 1 169 ? 0.188 -10.578 -14.133 1.00 79.88 169 LEU A O 1
ATOM 1266 N N . ARG A 1 170 ? 0.337 -8.867 -12.698 1.00 72.94 170 ARG A N 1
ATOM 1267 C CA . ARG A 1 170 ? -1.060 -8.432 -12.780 1.00 72.94 170 ARG A CA 1
ATOM 1268 C C . ARG A 1 170 ? -1.126 -7.260 -13.761 1.00 72.94 170 ARG A C 1
ATOM 1270 O O . ARG A 1 170 ? -0.182 -6.482 -13.851 1.00 72.94 170 ARG A O 1
ATOM 1277 N N . ARG A 1 171 ? -2.207 -7.196 -14.548 1.00 70.12 171 ARG A N 1
ATOM 1278 C CA . ARG A 1 171 ? -2.385 -6.276 -15.689 1.00 70.12 171 ARG A CA 1
ATOM 1279 C C . ARG A 1 171 ? -1.848 -4.870 -15.378 1.00 70.12 171 ARG A C 1
ATOM 1281 O O . ARG A 1 171 ? -2.200 -4.305 -14.347 1.00 70.12 171 ARG A O 1
ATOM 1288 N N . GLY A 1 172 ? -1.037 -4.320 -16.283 1.00 63.50 172 GLY A N 1
ATOM 1289 C CA . GLY A 1 172 ? -0.522 -2.958 -16.154 1.00 63.50 172 GLY A CA 1
ATOM 1290 C C . GLY A 1 172 ? -1.646 -1.920 -16.172 1.00 63.50 172 GLY A C 1
ATOM 1291 O O . GLY A 1 172 ? -2.627 -2.060 -16.910 1.00 63.50 172 GLY A O 1
ATOM 1292 N N . ILE A 1 173 ? -1.508 -0.893 -15.339 1.00 74.50 173 ILE A N 1
ATOM 1293 C CA . ILE A 1 173 ? -2.429 0.237 -15.250 1.00 74.50 173 ILE A CA 1
ATOM 1294 C C . ILE A 1 173 ? -1.870 1.361 -16.130 1.00 74.50 173 ILE A C 1
ATOM 1296 O O . ILE A 1 173 ? -0.705 1.752 -16.005 1.00 74.50 173 ILE A O 1
ATOM 1300 N N . ALA A 1 174 ? -2.694 1.846 -17.060 1.00 65.00 174 ALA A N 1
ATOM 1301 C CA . ALA A 1 174 ? -2.367 2.970 -17.932 1.00 65.00 174 ALA A CA 1
ATOM 1302 C C . ALA A 1 174 ? -2.515 4.299 -17.180 1.00 65.00 174 ALA A C 1
ATOM 1304 O O . ALA A 1 174 ? -3.493 4.493 -16.457 1.00 65.00 174 ALA A O 1
ATOM 1305 N N . ALA A 1 175 ? -1.593 5.232 -17.404 1.00 60.31 175 ALA A N 1
ATOM 1306 C CA . ALA A 1 175 ? -1.775 6.619 -17.015 1.00 60.31 175 ALA A CA 1
ATOM 1307 C C . ALA A 1 175 ? -2.839 7.252 -17.923 1.00 60.31 175 ALA A C 1
ATOM 1309 O O . ALA A 1 175 ? -2.686 7.319 -19.145 1.00 60.31 175 ALA A O 1
ATOM 1310 N N . ARG A 1 176 ? -3.928 7.722 -17.317 1.00 52.03 176 ARG A N 1
ATOM 1311 C CA . ARG A 1 176 ? -4.928 8.561 -17.979 1.00 52.03 176 ARG A CA 1
ATOM 1312 C C . ARG A 1 176 ? -4.797 9.960 -17.398 1.00 52.03 176 ARG A C 1
ATOM 1314 O O . ARG A 1 176 ? -4.912 10.115 -16.186 1.00 52.03 176 ARG A O 1
ATOM 1321 N N . CYS A 1 177 ? -4.530 10.954 -18.238 1.00 42.34 177 CYS A N 1
ATOM 1322 C CA . CYS A 1 177 ? -4.705 12.342 -17.824 1.00 42.34 177 CYS A CA 1
ATOM 1323 C C . CYS A 1 177 ? -6.210 12.618 -17.742 1.00 42.34 177 CYS A C 1
ATOM 1325 O O . CYS A 1 177 ? -6.936 12.281 -18.681 1.00 42.34 177 CYS A O 1
ATOM 1327 N N . ALA A 1 178 ? -6.651 13.142 -16.599 1.00 37.66 178 ALA A N 1
ATOM 1328 C CA . ALA A 1 178 ? -7.985 13.710 -16.426 1.00 37.66 178 ALA A CA 1
ATOM 1329 C C . ALA A 1 178 ? -8.083 15.053 -17.159 1.00 37.66 178 ALA A C 1
ATOM 1331 O O . ALA A 1 178 ? -7.050 15.762 -17.203 1.00 37.66 178 ALA A O 1
#

Secondary structure (DSSP, 8-state):
-EE--SSS--HHHHTT-TT---B-TTSSSBB-EEETTEEEEEGGGTS-TTS-----HHHHHHHHHHHHHTB---S-S---EEPPSSSSHHHHHHHHHS--S-EEEEE-SSHHHHHHHHHHHHHHHHTT--EEEEEE-S--EE-TTT--EE-TT-SSHHHHHHHHTTPPEE-PPPB---

Foldseek 3Di:
DEELAPPDRCVCVVQVNPPPAWDDPPVQATEADDGPNDGYDYVNRVDDPPDDDPDDLVNSLVVVVSSVPRYCRDDDPDDDYHHHAAQDPSVLSCLQVDPAQADEQEFALAPVRLVRSVVVCVSCVVSVHHHQAYEHEQQWEQDPPPRDIGRPRDHCNRVVVCVVVVHDHDDYHHDYDD